Protein AF-A0A2D7SEV2-F1 (afdb_monomer_lite)

pLDDT: mean 90.35, std 8.27, range [58.94, 98.0]

Sequence (148 aa):
MIDELIDETIRRIEATEGRSRSRAEKPKVSFDNAVRHILLELWKASKCIPAGEVSINKRSGYYSEHNERYRDALLTYKQTMAAFDGLVKLGFIEITQKGYFDRESLEGGLTRIIATDELKERLNELSGHPALALEPDLSRETILLRDR

Radius of gyration: 16.58 Å; chains: 1; bounding box: 38×38×52 Å

Structure (mmCIF, N/CA/C/O backbone):
data_AF-A0A2D7SEV2-F1
#
_entry.id   AF-A0A2D7SEV2-F1
#
loop_
_atom_site.group_PDB
_atom_site.id
_atom_site.type_symbol
_atom_site.label_atom_id
_atom_site.label_alt_id
_atom_site.label_comp_id
_at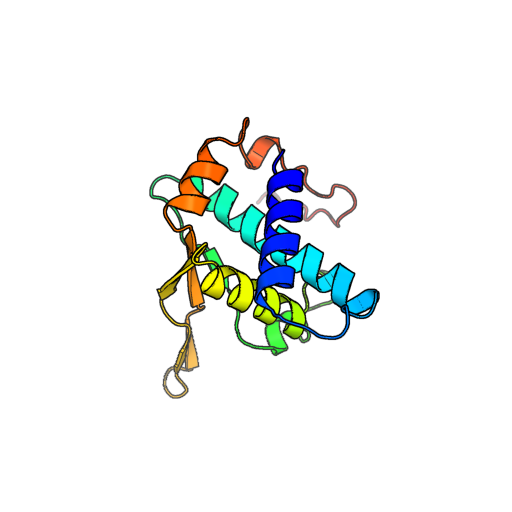om_site.label_asym_id
_atom_site.label_entity_id
_atom_site.label_seq_id
_atom_site.pdbx_PDB_ins_code
_atom_site.Cartn_x
_atom_site.Cartn_y
_atom_site.Cartn_z
_atom_site.occupancy
_atom_site.B_iso_or_equiv
_atom_site.auth_seq_id
_atom_site.auth_comp_id
_atom_site.auth_asym_id
_atom_site.auth_atom_id
_atom_site.pdbx_PDB_model_num
ATOM 1 N N . MET A 1 1 ? -10.929 10.851 -7.336 1.00 81.62 1 MET A N 1
ATOM 2 C CA . MET A 1 1 ? -11.351 9.439 -7.487 1.00 81.62 1 MET A CA 1
ATOM 3 C C . MET A 1 1 ? -10.423 8.469 -6.769 1.00 81.62 1 MET A C 1
ATOM 5 O O . MET A 1 1 ? -10.753 8.103 -5.653 1.00 81.62 1 MET A O 1
ATOM 9 N N . ILE A 1 2 ? -9.261 8.079 -7.316 1.00 90.62 2 ILE A N 1
ATOM 10 C CA . ILE A 1 2 ? -8.317 7.237 -6.546 1.00 90.62 2 ILE A CA 1
ATOM 11 C C . ILE A 1 2 ? -7.793 7.977 -5.306 1.00 90.62 2 ILE A C 1
ATOM 13 O O . ILE A 1 2 ? -7.672 7.377 -4.244 1.00 90.62 2 ILE A O 1
ATOM 17 N N . ASP A 1 3 ? -7.581 9.292 -5.412 1.00 92.31 3 ASP A N 1
ATOM 18 C CA . ASP A 1 3 ? -7.147 10.122 -4.282 1.00 92.31 3 ASP A CA 1
ATOM 19 C C . ASP A 1 3 ? -8.175 10.147 -3.139 1.00 92.31 3 ASP A C 1
ATOM 21 O O . ASP A 1 3 ? -7.796 10.121 -1.977 1.00 92.31 3 ASP A O 1
ATOM 25 N N . GLU A 1 4 ? -9.477 10.073 -3.442 1.00 94.06 4 GLU A N 1
ATOM 26 C CA . GLU A 1 4 ? -10.525 9.993 -2.413 1.00 94.06 4 GLU A CA 1
ATOM 27 C C . GLU A 1 4 ? -10.455 8.668 -1.648 1.00 94.06 4 GLU A C 1
ATOM 29 O O . GLU A 1 4 ? -10.564 8.660 -0.421 1.00 94.06 4 GLU A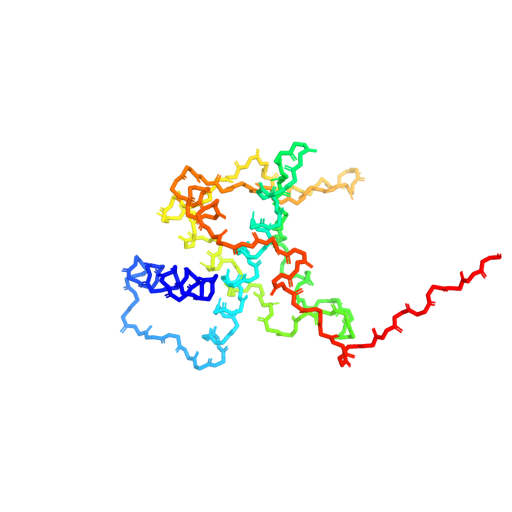 O 1
ATOM 34 N N . LEU A 1 5 ? -10.217 7.557 -2.360 1.00 95.44 5 LEU A N 1
ATOM 35 C CA . LEU A 1 5 ? -9.999 6.248 -1.742 1.00 95.44 5 LEU A CA 1
ATOM 36 C C . LEU A 1 5 ? -8.730 6.253 -0.881 1.00 95.44 5 LEU A C 1
ATOM 38 O O . LEU A 1 5 ? -8.725 5.673 0.207 1.00 95.44 5 LEU A O 1
ATOM 42 N N . ILE A 1 6 ? -7.665 6.918 -1.335 1.00 96.81 6 ILE A N 1
ATOM 43 C CA . ILE A 1 6 ? -6.424 7.082 -0.567 1.00 96.81 6 ILE A CA 1
ATOM 44 C C . ILE A 1 6 ? -6.701 7.870 0.721 1.00 96.81 6 ILE A C 1
ATOM 46 O O . ILE A 1 6 ? -6.387 7.379 1.807 1.00 96.81 6 ILE A O 1
ATOM 50 N N . ASP A 1 7 ? -7.346 9.032 0.627 1.00 96.44 7 ASP A N 1
ATOM 51 C CA . ASP A 1 7 ? -7.657 9.896 1.771 1.00 96.44 7 ASP A CA 1
ATOM 52 C C . ASP A 1 7 ? -8.611 9.224 2.768 1.00 96.44 7 ASP A C 1
ATOM 54 O O . ASP A 1 7 ? -8.488 9.374 3.989 1.00 96.44 7 ASP A O 1
ATOM 58 N N . GLU A 1 8 ? -9.599 8.477 2.276 1.00 96.56 8 GLU A N 1
ATOM 59 C CA . GLU A 1 8 ? -10.470 7.648 3.110 1.00 96.56 8 GLU A CA 1
ATOM 60 C C . GLU A 1 8 ? -9.674 6.553 3.828 1.00 96.56 8 GLU A C 1
ATOM 62 O O . GLU A 1 8 ? -9.821 6.376 5.038 1.00 96.56 8 GLU A O 1
ATOM 67 N N . THR A 1 9 ? -8.802 5.846 3.109 1.00 96.75 9 THR A N 1
ATOM 68 C CA . THR A 1 9 ? -7.995 4.760 3.675 1.00 96.75 9 THR A CA 1
ATOM 69 C C . THR A 1 9 ? -7.043 5.280 4.748 1.00 96.75 9 THR A C 1
ATOM 71 O O . THR A 1 9 ? -6.961 4.685 5.821 1.00 96.75 9 THR A O 1
ATOM 74 N N . ILE A 1 10 ? -6.385 6.421 4.519 1.00 95.94 10 ILE A N 1
ATOM 75 C CA . ILE A 1 10 ? -5.536 7.086 5.520 1.00 95.94 10 ILE A CA 1
ATOM 76 C C . ILE A 1 10 ? -6.346 7.365 6.790 1.00 95.94 10 ILE A C 1
ATOM 78 O O . ILE A 1 10 ? -5.938 6.953 7.878 1.00 95.94 10 ILE A O 1
ATOM 82 N N . ARG A 1 11 ? -7.531 7.979 6.658 1.00 94.81 11 ARG A N 1
ATOM 83 C CA . ARG A 1 11 ? -8.415 8.276 7.798 1.00 94.81 11 ARG A CA 1
ATOM 84 C C . ARG A 1 11 ? -8.846 7.017 8.550 1.00 94.81 11 ARG A C 1
ATOM 86 O O . ARG A 1 11 ? -8.849 7.020 9.780 1.00 94.81 11 ARG A O 1
ATOM 93 N N . ARG A 1 12 ? -9.182 5.937 7.837 1.00 95.19 12 ARG A N 1
ATOM 94 C CA . ARG A 1 12 ? -9.541 4.645 8.445 1.00 95.19 12 ARG A CA 1
ATOM 95 C C . ARG A 1 12 ? -8.374 4.049 9.226 1.00 95.19 12 ARG A C 1
ATOM 97 O O . ARG A 1 12 ? -8.565 3.660 10.374 1.00 95.19 12 ARG A O 1
ATOM 104 N N . ILE A 1 13 ? -7.168 4.035 8.649 1.00 94.44 13 ILE A N 1
ATOM 105 C CA . ILE A 1 13 ? -5.975 3.531 9.344 1.00 94.44 13 ILE A CA 1
ATOM 106 C C . ILE A 1 13 ? -5.725 4.354 10.611 1.00 94.44 13 ILE A C 1
ATOM 108 O O . ILE A 1 13 ? -5.526 3.782 11.680 1.00 94.44 13 ILE A O 1
ATOM 112 N N . GLU A 1 14 ? -5.773 5.684 10.523 1.00 91.56 14 GLU A N 1
ATOM 113 C CA . GLU A 1 14 ? -5.549 6.561 11.677 1.00 91.56 14 GLU A CA 1
ATOM 114 C C . GLU A 1 14 ? -6.589 6.357 12.788 1.00 91.56 14 GLU A C 1
ATOM 116 O O . GLU A 1 14 ? -6.221 6.326 13.965 1.00 91.56 14 GLU A O 1
ATOM 121 N N . ALA A 1 15 ? -7.859 6.141 12.430 1.00 89.44 15 ALA A N 1
ATOM 122 C CA . ALA A 1 15 ? -8.919 5.822 13.385 1.00 89.44 15 ALA A CA 1
ATOM 123 C C . ALA A 1 15 ? -8.684 4.474 14.093 1.00 89.44 15 ALA A C 1
ATOM 125 O O . ALA A 1 15 ? -8.933 4.354 15.293 1.00 89.44 15 ALA A O 1
ATOM 126 N N . THR A 1 16 ? -8.165 3.467 13.383 1.00 86.62 16 THR A N 1
ATOM 127 C CA . THR A 1 16 ? -7.847 2.145 13.952 1.00 86.62 16 THR A CA 1
ATOM 128 C C . THR A 1 16 ? -6.550 2.137 14.768 1.00 86.62 16 THR A C 1
ATOM 130 O O . THR A 1 16 ? -6.410 1.347 15.701 1.00 86.62 16 THR A O 1
ATOM 133 N N . GLU A 1 17 ? -5.582 3.005 14.459 1.00 78.44 17 GLU A N 1
ATOM 134 C CA . GLU A 1 17 ? -4.288 3.055 15.154 1.00 78.44 17 GLU A CA 1
ATOM 135 C C . GLU A 1 17 ? -4.379 3.568 16.604 1.00 78.44 17 GLU A C 1
ATOM 137 O O . GLU A 1 17 ? -3.414 3.403 17.355 1.00 78.44 17 GLU A O 1
ATOM 142 N N . GLY A 1 18 ? -5.502 4.177 17.013 1.00 66.44 18 GLY A N 1
ATOM 143 C CA . GLY A 1 18 ? -5.761 4.582 18.404 1.00 66.44 18 GLY A CA 1
ATOM 144 C C . GLY A 1 18 ? -4.720 5.546 18.992 1.00 66.44 18 GLY A C 1
ATOM 145 O O . GLY A 1 18 ? -4.540 5.607 20.210 1.00 66.44 18 GLY A O 1
ATOM 146 N N . ARG A 1 19 ? -3.974 6.272 18.147 1.00 66.56 19 ARG A N 1
ATOM 147 C CA . ARG A 1 19 ? -2.860 7.118 18.592 1.00 66.56 19 ARG A CA 1
ATOM 148 C C . ARG A 1 19 ? -3.367 8.340 19.349 1.00 66.56 19 ARG A C 1
ATOM 150 O O . ARG A 1 19 ? -4.155 9.121 18.835 1.00 66.56 19 ARG A O 1
ATOM 157 N N . SER A 1 20 ? -2.806 8.570 20.535 1.00 59.72 20 SER A N 1
ATOM 158 C CA . SER A 1 20 ? -3.109 9.750 21.359 1.00 59.72 20 SER A CA 1
ATOM 159 C C . SER A 1 20 ? -2.529 11.055 20.798 1.00 59.72 20 SER A C 1
ATOM 161 O O . SER A 1 20 ? -2.916 12.135 21.231 1.00 59.72 20 SER A O 1
ATOM 163 N N . ARG A 1 21 ? -1.560 10.973 19.874 1.00 62.50 21 ARG A N 1
ATOM 164 C CA . ARG A 1 21 ? -0.948 12.125 19.197 1.00 62.50 21 ARG A CA 1
ATOM 165 C C . ARG A 1 21 ? -0.813 11.853 17.706 1.00 62.50 21 ARG A C 1
ATOM 167 O O . ARG A 1 21 ? -0.359 10.778 17.309 1.00 62.50 21 ARG A O 1
ATOM 174 N N . SER A 1 22 ? -1.143 12.859 16.905 1.00 72.12 22 SER A N 1
ATOM 175 C CA . SER A 1 22 ? -0.934 12.841 15.459 1.00 72.12 22 SER A CA 1
ATOM 176 C C . SER A 1 22 ? 0.547 12.682 15.110 1.00 72.12 22 SER A C 1
ATOM 178 O O . SER A 1 22 ? 1.435 13.072 15.876 1.00 72.12 22 SER A O 1
ATOM 180 N N . ARG A 1 23 ? 0.824 12.115 13.929 1.00 80.56 23 ARG A N 1
ATOM 181 C CA . ARG A 1 23 ? 2.182 12.080 13.366 1.00 80.56 23 ARG A CA 1
ATOM 182 C C . ARG A 1 23 ? 2.730 13.507 13.262 1.00 80.56 23 ARG A C 1
ATOM 184 O O . ARG A 1 23 ? 1.999 14.433 12.921 1.00 80.56 23 ARG A O 1
ATOM 191 N N . ALA A 1 24 ? 4.031 13.666 13.502 1.00 85.19 24 ALA A N 1
ATOM 192 C CA . ALA A 1 24 ? 4.723 14.891 13.117 1.00 85.19 24 ALA A CA 1
ATOM 193 C C . ALA A 1 24 ? 4.647 15.083 11.590 1.00 85.19 24 ALA A C 1
ATOM 195 O O . ALA A 1 24 ? 4.509 14.108 10.849 1.00 85.19 24 ALA A O 1
ATOM 196 N N . GLU A 1 25 ? 4.780 16.325 11.129 1.00 87.38 25 GLU A N 1
ATOM 197 C CA . GLU A 1 25 ? 4.529 16.719 9.736 1.00 87.38 25 GLU A CA 1
ATOM 198 C C . GLU A 1 25 ? 5.319 15.887 8.712 1.00 87.38 25 GLU A C 1
ATOM 200 O O . GLU A 1 25 ? 4.728 15.254 7.842 1.00 87.38 25 GLU A O 1
ATOM 205 N N . LYS A 1 26 ? 6.646 15.777 8.865 1.00 89.00 26 LYS A N 1
ATOM 206 C CA . LYS A 1 26 ? 7.491 14.984 7.950 1.00 89.00 26 LYS A CA 1
ATOM 207 C C . LYS A 1 26 ? 7.097 13.492 7.906 1.00 89.00 26 LYS A C 1
ATOM 209 O O . LYS A 1 26 ? 6.844 12.983 6.817 1.00 89.00 26 LYS A O 1
ATOM 214 N N . PRO A 1 27 ? 6.999 12.770 9.046 1.00 91.06 27 PRO A N 1
ATOM 215 C CA . PRO A 1 27 ? 6.480 11.402 9.068 1.00 91.06 27 PRO A CA 1
ATOM 216 C C . PRO A 1 27 ? 5.082 11.235 8.479 1.00 91.06 27 PRO A C 1
ATOM 218 O O . PRO A 1 27 ? 4.795 10.169 7.944 1.00 91.06 27 PRO A O 1
ATOM 221 N N . LYS A 1 28 ? 4.218 12.249 8.601 1.00 92.94 28 LYS A N 1
ATOM 222 C CA . LYS A 1 28 ? 2.871 12.214 8.034 1.00 92.94 28 LYS A CA 1
ATOM 223 C C . LYS A 1 28 ? 2.926 12.186 6.510 1.00 92.94 28 LYS A C 1
ATOM 225 O O . LYS A 1 28 ? 2.412 11.248 5.922 1.00 92.94 28 LYS A O 1
ATOM 230 N N . VAL A 1 29 ? 3.665 13.107 5.890 1.00 95.50 29 VAL A N 1
ATOM 231 C CA . VAL A 1 29 ? 3.824 13.144 4.424 1.00 95.50 29 VAL A CA 1
ATOM 232 C C . VAL A 1 29 ? 4.379 11.821 3.883 1.00 95.50 29 VAL A C 1
ATOM 234 O O . VAL A 1 29 ? 3.875 11.284 2.900 1.00 95.50 29 VAL A O 1
ATOM 237 N N . SER A 1 30 ? 5.387 11.244 4.546 1.00 95.44 30 SER A N 1
ATOM 238 C CA . SER A 1 30 ? 5.930 9.937 4.150 1.00 95.44 30 SER A CA 1
ATOM 239 C C . SER A 1 30 ? 4.943 8.778 4.343 1.00 95.44 30 SER A C 1
ATOM 241 O O . SER A 1 30 ? 4.997 7.803 3.598 1.00 95.44 30 SER A O 1
ATOM 243 N N . PHE A 1 31 ? 4.064 8.849 5.344 1.00 95.94 31 PHE A N 1
ATOM 244 C CA . PHE A 1 31 ? 3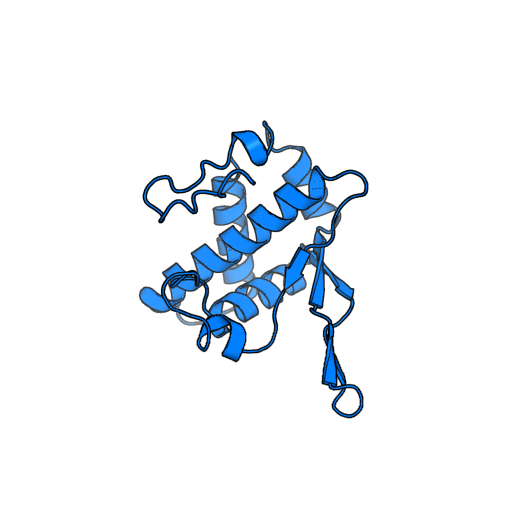.013 7.854 5.568 1.00 95.94 31 PHE A CA 1
ATOM 245 C C . PHE A 1 31 ? 1.919 7.937 4.511 1.00 95.94 31 PHE A C 1
ATOM 247 O O . PHE A 1 31 ? 1.586 6.915 3.916 1.00 95.94 31 PHE A O 1
ATOM 254 N N . ASP A 1 32 ? 1.439 9.142 4.225 1.00 96.38 32 ASP A N 1
ATOM 255 C CA . ASP A 1 32 ? 0.419 9.387 3.209 1.00 96.38 32 ASP A CA 1
ATOM 256 C C . ASP A 1 32 ? 0.931 8.919 1.832 1.00 96.38 32 ASP A C 1
ATOM 258 O O . ASP A 1 32 ? 0.246 8.172 1.129 1.00 96.38 32 ASP A O 1
ATOM 262 N N . ASN A 1 33 ? 2.194 9.232 1.496 1.00 96.44 33 ASN A N 1
ATOM 263 C CA . ASN A 1 33 ? 2.839 8.731 0.278 1.00 96.44 33 ASN A CA 1
ATOM 264 C C . ASN A 1 33 ? 2.960 7.198 0.256 1.00 96.44 33 ASN A C 1
ATOM 266 O O . ASN A 1 33 ? 2.781 6.586 -0.793 1.00 96.44 33 ASN A O 1
ATOM 270 N N . ALA A 1 34 ? 3.240 6.557 1.394 1.00 97.44 34 ALA A N 1
ATOM 271 C CA . ALA A 1 34 ? 3.336 5.102 1.458 1.00 97.44 34 ALA A CA 1
ATOM 272 C C . ALA A 1 34 ? 1.976 4.411 1.265 1.00 97.44 34 ALA A C 1
ATOM 274 O O . ALA A 1 34 ? 1.903 3.425 0.529 1.00 97.44 34 ALA A O 1
ATOM 275 N N . VAL A 1 35 ? 0.898 4.931 1.867 1.00 97.75 35 VAL A N 1
ATOM 276 C CA . VAL A 1 35 ? -0.468 4.425 1.633 1.00 97.75 35 VAL A CA 1
ATOM 277 C C . VAL A 1 35 ? -0.842 4.598 0.163 1.00 97.75 35 VAL A C 1
ATOM 279 O O . VAL A 1 35 ? -1.271 3.635 -0.475 1.00 97.75 35 VAL A O 1
ATOM 282 N N . ARG A 1 36 ? -0.597 5.791 -0.399 1.00 97.12 36 ARG A N 1
ATOM 283 C CA . ARG A 1 36 ? -0.788 6.072 -1.827 1.00 97.12 36 ARG A CA 1
ATOM 284 C C . ARG A 1 36 ? -0.043 5.065 -2.695 1.00 97.12 36 ARG A C 1
ATOM 286 O O . ARG A 1 36 ? -0.645 4.459 -3.572 1.00 97.12 36 ARG A O 1
ATOM 293 N N . HIS A 1 37 ? 1.246 4.859 -2.440 1.00 96.25 37 HIS A N 1
ATOM 294 C CA . HIS A 1 37 ? 2.075 3.946 -3.219 1.00 96.25 37 HIS A CA 1
ATOM 295 C C . HIS A 1 37 ? 1.504 2.520 -3.234 1.00 96.25 37 HIS A C 1
ATOM 297 O O . HIS A 1 37 ? 1.317 1.956 -4.309 1.00 96.25 37 HIS A O 1
ATOM 303 N N . ILE A 1 38 ? 1.154 1.963 -2.068 1.00 97.62 38 ILE A N 1
ATOM 304 C CA . ILE A 1 38 ? 0.618 0.596 -1.975 1.00 97.62 38 ILE A CA 1
ATOM 305 C C . ILE A 1 38 ? -0.721 0.471 -2.717 1.00 97.62 38 ILE A C 1
ATOM 307 O O . ILE A 1 38 ? -0.909 -0.478 -3.479 1.00 97.62 38 ILE A O 1
ATOM 311 N N . LEU A 1 39 ? -1.641 1.427 -2.541 1.00 97.31 39 LEU A N 1
ATOM 312 C CA . LEU A 1 39 ? -2.946 1.399 -3.212 1.00 97.31 39 LEU A CA 1
ATOM 313 C C . LEU A 1 39 ? -2.826 1.531 -4.735 1.00 97.31 39 LEU A C 1
ATOM 315 O O . LEU A 1 39 ? -3.548 0.851 -5.462 1.00 97.31 39 LEU A O 1
ATOM 319 N N . LEU A 1 40 ? -1.893 2.350 -5.228 1.00 95.62 40 LEU A N 1
ATOM 320 C CA . LEU A 1 40 ? -1.637 2.474 -6.664 1.00 95.62 40 LEU A CA 1
ATOM 321 C C . LEU A 1 40 ? -1.072 1.187 -7.269 1.00 95.62 40 LEU A C 1
ATOM 323 O O . LEU A 1 40 ? -1.499 0.790 -8.353 1.00 95.62 40 LEU A O 1
ATOM 327 N N . GLU A 1 41 ? -0.145 0.518 -6.583 1.00 95.75 41 GLU A N 1
ATOM 328 C CA . GLU A 1 41 ? 0.381 -0.771 -7.043 1.00 95.75 41 GLU A CA 1
ATOM 329 C C . GLU A 1 41 ? -0.706 -1.855 -7.044 1.00 95.75 41 GLU A C 1
ATOM 331 O O . GLU A 1 41 ? -0.801 -2.631 -7.995 1.00 95.75 41 GLU A O 1
ATOM 336 N N . LEU A 1 42 ? -1.593 -1.865 -6.044 1.00 96.25 42 LEU A N 1
ATOM 337 C CA . LEU A 1 42 ? -2.741 -2.779 -6.009 1.00 96.25 42 LEU A CA 1
ATOM 338 C C . LEU A 1 42 ? -3.752 -2.485 -7.121 1.00 96.25 42 LEU A C 1
ATOM 340 O O . LEU A 1 42 ? -4.299 -3.419 -7.705 1.00 96.25 42 LEU A O 1
ATOM 344 N N . TRP A 1 43 ? -3.972 -1.213 -7.460 1.00 95.44 43 TRP A N 1
ATOM 345 C CA . TRP A 1 43 ? -4.841 -0.843 -8.577 1.00 95.44 43 TRP A CA 1
ATOM 346 C C . TRP A 1 43 ? -4.272 -1.292 -9.925 1.00 95.44 43 TRP A C 1
ATOM 348 O O . TRP A 1 43 ? -5.004 -1.801 -10.772 1.00 95.44 43 TRP A O 1
ATOM 358 N N . LYS A 1 44 ? -2.956 -1.162 -10.125 1.00 93.69 44 LYS A N 1
ATOM 359 C CA . LYS A 1 44 ? -2.279 -1.725 -11.304 1.00 93.69 44 LYS A CA 1
ATOM 360 C C . LYS A 1 44 ? -2.451 -3.240 -11.351 1.00 93.69 44 LYS A C 1
ATOM 362 O O . LYS A 1 44 ? -2.868 -3.772 -12.377 1.00 93.69 44 LYS A O 1
ATOM 367 N N . ALA A 1 45 ? -2.184 -3.914 -10.234 1.00 93.75 45 ALA A N 1
ATOM 368 C CA . ALA A 1 45 ? -2.275 -5.364 -10.130 1.00 93.75 45 ALA A CA 1
ATOM 369 C C . ALA A 1 45 ? -3.697 -5.899 -10.371 1.00 93.75 45 ALA A C 1
ATOM 371 O O . ALA A 1 45 ? -3.845 -6.976 -10.951 1.00 93.75 45 ALA A O 1
ATOM 372 N N . SER A 1 46 ? -4.740 -5.148 -9.991 1.00 91.94 46 SER A N 1
ATOM 373 C CA . SER A 1 46 ? -6.138 -5.549 -10.205 1.00 91.94 46 SER A CA 1
ATOM 374 C C . SER A 1 46 ? -6.568 -5.528 -11.673 1.00 91.94 46 SER A C 1
ATOM 376 O O . SER A 1 46 ? -7.533 -6.202 -12.031 1.00 91.94 46 SER A O 1
ATOM 378 N N . LYS A 1 47 ? -5.855 -4.790 -12.533 1.00 90.38 47 LYS A N 1
ATOM 379 C CA . LYS A 1 47 ? -6.101 -4.755 -13.984 1.00 90.38 47 LYS A CA 1
ATOM 380 C C . LYS A 1 47 ? -5.194 -5.701 -14.782 1.00 90.38 47 LYS A C 1
ATOM 382 O O . LYS A 1 47 ? -5.325 -5.777 -16.001 1.00 90.38 47 LYS A O 1
ATOM 387 N N . CYS A 1 48 ? -4.300 -6.445 -14.125 1.00 87.25 48 CYS A N 1
ATOM 388 C CA . CYS A 1 48 ? -3.519 -7.506 -14.764 1.00 87.25 48 CYS A CA 1
ATOM 389 C C . CYS A 1 48 ? -4.354 -8.784 -14.957 1.00 87.25 48 CYS A C 1
ATOM 391 O O . CYS A 1 48 ? -5.249 -9.081 -14.166 1.00 87.25 48 CYS A O 1
ATOM 393 N N . ILE A 1 49 ? -4.036 -9.564 -15.997 1.00 85.88 49 ILE A N 1
ATOM 394 C CA . ILE A 1 49 ? -4.637 -10.881 -16.253 1.00 85.88 49 ILE A CA 1
ATOM 395 C C . ILE A 1 49 ? -3.499 -11.909 -16.395 1.00 85.88 49 ILE A C 1
ATOM 397 O O . ILE A 1 49 ? -2.761 -11.836 -17.380 1.00 85.88 49 ILE A O 1
ATOM 401 N N . PRO A 1 50 ? -3.337 -12.859 -15.448 1.00 84.69 50 PRO A N 1
ATOM 402 C CA . PRO A 1 50 ? -4.095 -13.002 -14.196 1.00 84.69 50 PRO A CA 1
ATOM 403 C C . PRO A 1 50 ? -3.830 -11.847 -13.213 1.00 84.69 50 PRO A C 1
ATOM 405 O O . PRO A 1 50 ? -2.852 -11.113 -13.364 1.00 84.69 50 PRO A O 1
ATOM 408 N N . ALA A 1 51 ? -4.705 -11.693 -12.211 1.00 80.69 51 ALA A N 1
ATOM 409 C CA . ALA A 1 51 ? -4.551 -10.668 -11.179 1.00 80.69 51 ALA A CA 1
ATOM 410 C C . ALA A 1 51 ? -3.174 -10.790 -10.508 1.00 80.69 51 ALA A C 1
ATOM 412 O O . ALA A 1 51 ? -2.768 -11.879 -10.095 1.00 80.69 51 ALA A O 1
ATOM 413 N N . GLY A 1 52 ? -2.449 -9.675 -10.449 1.00 87.81 52 GLY A N 1
ATOM 414 C CA . GLY A 1 52 ? -1.071 -9.654 -9.970 1.00 87.81 52 GLY A CA 1
ATOM 415 C C . GLY A 1 52 ? -0.964 -9.628 -8.446 1.00 87.81 52 GLY A C 1
ATOM 416 O O . GLY A 1 52 ? -1.880 -9.206 -7.742 1.00 87.81 52 GLY A O 1
ATOM 417 N N . GLU A 1 53 ? 0.209 -10.009 -7.944 1.00 95.06 53 GLU A N 1
ATOM 418 C CA . GLU A 1 53 ? 0.605 -9.772 -6.557 1.00 95.06 53 GLU A CA 1
ATOM 419 C C . GLU A 1 53 ? 1.520 -8.553 -6.462 1.00 95.06 53 GLU A C 1
ATOM 421 O O . GLU A 1 53 ? 2.449 -8.384 -7.261 1.00 95.06 53 GLU A O 1
ATOM 426 N N . VAL A 1 54 ? 1.325 -7.742 -5.428 1.00 97.00 54 VAL A N 1
ATOM 427 C CA . VAL A 1 54 ? 2.196 -6.602 -5.136 1.00 97.00 54 VAL A CA 1
ATOM 428 C C . VAL A 1 54 ? 3.296 -7.030 -4.173 1.00 97.00 54 VAL A C 1
ATOM 430 O O . VAL A 1 54 ? 3.060 -7.754 -3.208 1.00 97.00 54 VAL A O 1
ATOM 433 N N . SER A 1 55 ? 4.522 -6.576 -4.433 1.00 96.81 55 SER A N 1
ATOM 434 C CA . SER A 1 55 ? 5.665 -6.820 -3.550 1.00 96.81 55 SER A CA 1
ATOM 435 C C . SER A 1 55 ? 5.825 -5.726 -2.509 1.00 96.81 55 SER A C 1
ATOM 437 O O . SER A 1 55 ? 5.826 -4.545 -2.840 1.00 96.81 55 SER A O 1
ATOM 439 N N . ILE A 1 56 ? 6.093 -6.126 -1.271 1.00 96.94 56 ILE A N 1
ATOM 440 C CA . ILE A 1 56 ? 6.494 -5.241 -0.180 1.00 96.94 56 ILE A CA 1
ATOM 441 C C . ILE A 1 56 ? 7.857 -5.686 0.346 1.00 96.94 56 ILE A C 1
ATOM 443 O O . ILE A 1 56 ? 8.055 -6.840 0.750 1.00 96.94 56 ILE A O 1
ATOM 447 N N . ASN A 1 57 ? 8.805 -4.751 0.371 1.00 94.69 57 ASN A N 1
ATOM 448 C CA . ASN A 1 57 ? 10.115 -4.983 0.958 1.00 94.69 57 ASN A CA 1
ATOM 449 C C . ASN A 1 57 ? 10.078 -4.715 2.469 1.00 94.69 57 ASN A C 1
ATOM 451 O O . ASN A 1 57 ? 9.755 -3.620 2.908 1.00 94.69 57 ASN A O 1
ATOM 455 N N . LYS A 1 58 ? 10.423 -5.713 3.286 1.00 94.12 58 LYS A N 1
ATOM 456 C CA . LYS A 1 58 ? 10.457 -5.575 4.754 1.00 94.12 58 LYS A CA 1
ATOM 457 C C . LYS A 1 58 ? 11.858 -5.317 5.315 1.00 94.12 58 LYS A C 1
ATOM 459 O O . LYS A 1 58 ? 12.030 -5.267 6.529 1.00 94.12 58 LYS A O 1
ATOM 464 N N . ARG A 1 59 ? 12.871 -5.136 4.463 1.00 92.75 59 ARG A N 1
ATOM 465 C CA . ARG A 1 59 ? 14.228 -4.765 4.879 1.00 92.75 59 ARG A CA 1
ATOM 466 C C . ARG A 1 59 ? 14.359 -3.244 4.890 1.00 92.75 59 ARG A C 1
ATOM 468 O O . ARG A 1 59 ? 14.196 -2.599 3.861 1.00 92.75 59 ARG A O 1
ATOM 475 N N . SER A 1 60 ? 14.749 -2.675 6.029 1.00 92.75 60 SER A N 1
ATOM 476 C CA . SER A 1 60 ? 14.970 -1.227 6.172 1.00 92.75 60 SER A CA 1
ATOM 477 C C . SER A 1 60 ? 15.972 -0.663 5.162 1.00 92.75 60 SER A C 1
ATOM 479 O O . SER A 1 60 ? 15.720 0.395 4.593 1.00 92.75 60 SER A O 1
ATOM 481 N N . GLY A 1 61 ? 17.046 -1.410 4.887 1.00 91.38 61 GLY A N 1
ATOM 482 C CA . GLY A 1 61 ? 18.085 -1.048 3.924 1.00 91.38 61 GLY A CA 1
ATOM 483 C C . GLY A 1 61 ? 17.572 -0.754 2.514 1.00 91.38 61 GLY A C 1
ATOM 484 O O . GLY A 1 61 ? 18.095 0.141 1.865 1.00 91.38 61 GLY A O 1
ATOM 485 N N . TYR A 1 62 ? 16.488 -1.395 2.062 1.00 91.38 62 TYR A N 1
ATOM 486 C CA . TYR A 1 62 ? 15.882 -1.094 0.757 1.00 91.38 62 TYR A CA 1
ATOM 487 C C . TYR A 1 62 ? 15.467 0.380 0.626 1.00 91.38 62 TYR A C 1
ATOM 489 O O . TYR A 1 62 ? 15.581 0.983 -0.433 1.00 91.38 62 TYR A O 1
ATOM 497 N N . TYR A 1 63 ? 15.037 0.994 1.725 1.00 91.81 63 TYR A N 1
ATOM 498 C CA . TYR A 1 63 ? 14.540 2.367 1.727 1.00 91.81 63 TYR A CA 1
ATOM 499 C C . TYR A 1 63 ? 15.647 3.413 1.942 1.00 91.81 63 TYR A C 1
ATOM 501 O O . TYR A 1 63 ? 15.388 4.609 1.809 1.00 91.81 63 TYR A O 1
ATOM 509 N N . SER A 1 64 ? 16.866 2.992 2.304 1.00 88.81 64 SER A N 1
ATOM 510 C CA . SER A 1 64 ? 17.946 3.903 2.718 1.00 88.81 64 SER A CA 1
ATOM 511 C C . SER A 1 64 ? 19.297 3.673 2.043 1.00 88.81 64 SER A C 1
ATOM 513 O O . SE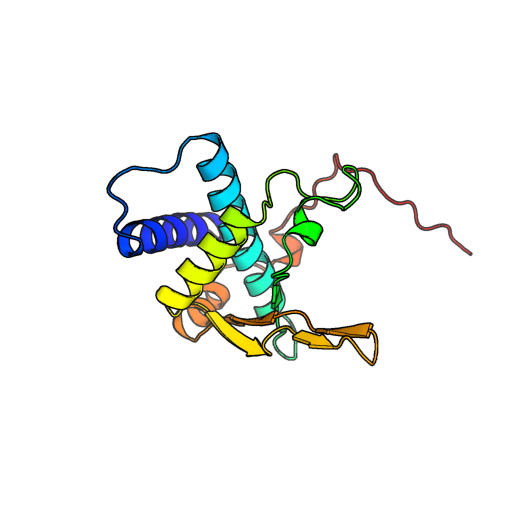R A 1 64 ? 20.052 4.625 1.903 1.00 88.81 64 SER A O 1
ATOM 515 N N . GLU A 1 65 ? 19.633 2.442 1.658 1.00 87.25 65 GLU A N 1
ATOM 516 C CA . GLU A 1 65 ? 20.942 2.078 1.087 1.00 87.25 65 GLU A CA 1
ATOM 517 C C . GLU A 1 65 ? 21.006 2.304 -0.432 1.00 87.25 65 GLU A C 1
ATOM 519 O O . GLU A 1 65 ? 22.093 2.378 -1.002 1.00 87.25 65 GLU A O 1
ATOM 524 N N . HIS A 1 66 ? 19.857 2.398 -1.111 1.00 76.88 66 HIS A N 1
ATOM 525 C CA . HIS A 1 66 ? 19.813 2.600 -2.559 1.00 76.88 66 HIS A CA 1
ATOM 526 C C . HIS A 1 66 ? 20.189 4.028 -2.970 1.00 76.88 66 HIS A C 1
ATOM 528 O O . HIS A 1 66 ? 19.992 4.989 -2.229 1.00 76.88 66 HIS A O 1
ATOM 534 N N . ASN A 1 67 ? 20.710 4.152 -4.195 1.00 77.06 67 ASN A N 1
ATOM 535 C CA . ASN A 1 67 ? 21.127 5.422 -4.782 1.00 77.06 67 ASN A CA 1
ATOM 536 C C . ASN A 1 67 ? 19.979 6.448 -4.741 1.00 77.06 67 ASN A C 1
ATOM 538 O O . ASN A 1 67 ? 18.863 6.161 -5.185 1.00 77.06 67 ASN A O 1
ATOM 542 N N . GLU A 1 68 ? 20.274 7.652 -4.245 1.00 80.06 68 GLU A N 1
ATOM 543 C CA . GLU A 1 68 ? 19.315 8.756 -4.121 1.00 80.06 68 GLU A CA 1
ATOM 544 C C . GLU A 1 68 ? 18.638 9.116 -5.443 1.00 80.06 68 GLU A C 1
ATOM 546 O O . GLU A 1 68 ? 17.494 9.553 -5.448 1.00 80.06 68 GLU A O 1
ATOM 551 N N . ARG A 1 69 ? 19.318 8.850 -6.561 1.00 80.38 69 ARG A N 1
ATOM 552 C CA . ARG A 1 69 ? 18.825 9.069 -7.921 1.00 80.38 69 ARG A CA 1
ATOM 553 C C . ARG A 1 69 ? 17.564 8.271 -8.268 1.00 80.38 69 ARG A C 1
ATOM 555 O O . ARG A 1 69 ? 16.759 8.747 -9.059 1.00 80.38 69 ARG A O 1
ATOM 562 N N . TYR A 1 70 ? 17.401 7.065 -7.717 1.00 77.50 70 TYR A N 1
ATOM 563 C CA . TYR A 1 70 ? 16.317 6.146 -8.102 1.00 77.50 70 TYR A CA 1
ATOM 564 C C . TYR A 1 70 ? 15.341 5.828 -6.966 1.00 77.50 70 TYR A C 1
ATOM 566 O O . TYR A 1 70 ? 14.284 5.248 -7.218 1.00 77.50 70 TYR A O 1
ATOM 574 N N . ARG A 1 71 ? 15.673 6.183 -5.719 1.00 84.19 71 ARG A N 1
ATOM 575 C CA . ARG A 1 71 ? 14.785 5.949 -4.574 1.00 84.19 71 ARG A CA 1
ATOM 576 C C . ARG A 1 71 ? 13.721 7.038 -4.477 1.00 84.19 71 ARG A C 1
ATOM 578 O O . ARG A 1 71 ? 13.999 8.214 -4.689 1.00 84.19 71 ARG A O 1
ATOM 585 N N . ASP A 1 72 ? 12.514 6.660 -4.072 1.00 87.50 72 ASP A N 1
ATOM 586 C CA . ASP A 1 72 ? 11.529 7.637 -3.614 1.00 87.50 72 ASP A CA 1
ATOM 587 C C . ASP A 1 72 ? 11.926 8.125 -2.210 1.00 87.50 72 ASP A C 1
ATOM 589 O O . ASP A 1 72 ? 11.955 7.351 -1.252 1.00 87.50 72 ASP A O 1
ATOM 593 N N . ALA A 1 73 ? 12.252 9.414 -2.086 1.00 89.50 73 ALA A N 1
ATOM 594 C CA . ALA A 1 73 ? 12.675 10.021 -0.827 1.00 89.50 73 ALA A CA 1
ATOM 595 C C . ALA A 1 73 ? 11.575 10.020 0.251 1.00 89.50 73 ALA A C 1
ATOM 597 O O . ALA A 1 73 ? 11.893 10.040 1.444 1.00 89.50 73 ALA A O 1
ATOM 598 N N . LEU A 1 74 ? 10.298 9.991 -0.146 1.00 93.31 74 LEU A N 1
ATOM 599 C CA . LEU A 1 74 ? 9.159 9.958 0.771 1.00 93.31 74 LEU A CA 1
ATOM 600 C C . LEU A 1 74 ? 8.791 8.533 1.190 1.00 93.31 74 LEU A C 1
ATOM 602 O O . LEU A 1 74 ? 8.174 8.351 2.243 1.00 93.31 74 LEU A O 1
ATOM 606 N N . LEU A 1 75 ? 9.188 7.520 0.418 1.00 93.56 75 LEU A N 1
ATOM 607 C CA . LEU A 1 75 ? 8.945 6.120 0.743 1.00 93.56 75 LEU A CA 1
ATOM 608 C C . LEU A 1 75 ? 9.970 5.642 1.781 1.00 93.56 75 LEU A C 1
ATOM 610 O O . LEU A 1 75 ? 11.054 5.162 1.464 1.00 93.56 75 LEU A O 1
ATOM 614 N N . THR A 1 76 ? 9.633 5.802 3.060 1.00 94.88 76 THR A N 1
ATOM 615 C CA . THR A 1 76 ? 10.522 5.450 4.179 1.00 94.88 76 THR A CA 1
ATOM 616 C C . THR A 1 76 ? 10.097 4.143 4.837 1.00 94.88 76 THR A C 1
ATOM 618 O O . THR A 1 76 ? 8.904 3.857 4.949 1.00 94.88 76 THR A O 1
ATOM 621 N N . TYR A 1 77 ? 11.059 3.366 5.347 1.00 95.44 77 TYR A N 1
ATOM 622 C CA . TYR A 1 77 ? 10.789 2.053 5.950 1.00 95.44 77 TYR A CA 1
ATOM 623 C C . TYR A 1 77 ? 9.705 2.103 7.036 1.00 95.44 77 TYR A C 1
ATOM 625 O O . TYR A 1 77 ? 8.702 1.401 6.951 1.00 95.44 77 TYR A O 1
ATOM 633 N N . LYS A 1 78 ? 9.877 2.969 8.045 1.00 95.12 78 LYS A N 1
ATOM 634 C CA . LYS A 1 78 ? 8.962 3.036 9.197 1.00 95.12 78 LYS A CA 1
ATOM 635 C C . LYS A 1 78 ? 7.529 3.356 8.779 1.00 95.12 78 LYS A C 1
ATOM 637 O O . LYS A 1 78 ? 6.601 2.744 9.297 1.00 95.12 78 LYS A O 1
ATOM 642 N N . GLN A 1 79 ? 7.354 4.308 7.864 1.00 95.75 79 GLN A N 1
ATOM 643 C CA . GLN A 1 79 ? 6.018 4.711 7.437 1.00 95.75 79 GLN A CA 1
ATOM 644 C C . GLN A 1 79 ? 5.401 3.710 6.461 1.00 95.75 79 GLN A C 1
ATOM 646 O O . GLN A 1 79 ? 4.205 3.458 6.546 1.00 95.75 79 GLN A O 1
ATOM 651 N N . THR A 1 80 ? 6.214 3.062 5.623 1.00 96.94 80 THR A N 1
ATOM 652 C CA . THR A 1 80 ? 5.746 1.987 4.737 1.00 96.94 80 THR A CA 1
ATOM 653 C C . THR A 1 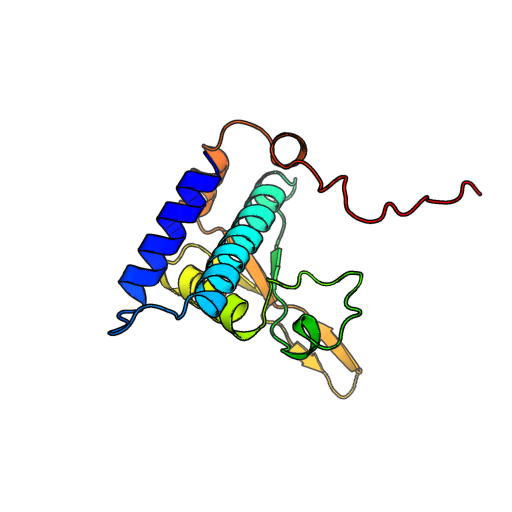80 ? 5.271 0.775 5.528 1.00 96.94 80 THR A C 1
ATOM 655 O O . THR A 1 80 ? 4.209 0.239 5.230 1.00 96.94 80 THR A O 1
ATOM 658 N N . MET A 1 81 ? 5.995 0.374 6.578 1.00 97.38 81 MET A N 1
ATOM 659 C CA . MET A 1 81 ? 5.544 -0.710 7.457 1.00 97.38 81 MET A CA 1
ATOM 660 C C . MET A 1 81 ? 4.287 -0.321 8.239 1.00 97.38 81 MET A C 1
ATOM 662 O O . MET A 1 81 ? 3.372 -1.127 8.329 1.00 97.38 81 MET A O 1
ATOM 666 N N . ALA A 1 82 ? 4.183 0.922 8.723 1.00 95.88 82 ALA A N 1
ATOM 667 C CA . ALA A 1 82 ? 2.962 1.393 9.379 1.00 95.88 82 ALA A CA 1
ATOM 668 C C . ALA A 1 82 ? 1.747 1.388 8.432 1.00 95.88 82 ALA A C 1
ATOM 670 O O . ALA A 1 82 ? 0.659 0.991 8.839 1.00 95.88 82 ALA A O 1
ATOM 671 N N . ALA A 1 83 ? 1.923 1.805 7.173 1.00 97.12 83 ALA A N 1
ATOM 672 C CA . ALA A 1 83 ? 0.873 1.762 6.155 1.00 97.12 83 ALA A CA 1
ATOM 673 C C . ALA A 1 83 ? 0.466 0.316 5.844 1.00 97.12 83 ALA A C 1
ATOM 675 O O . ALA A 1 83 ? -0.718 -0.010 5.864 1.00 97.12 83 ALA A O 1
ATOM 676 N N . PHE A 1 84 ? 1.451 -0.560 5.634 1.00 97.69 84 PHE A N 1
ATOM 677 C CA . PHE A 1 84 ? 1.246 -1.991 5.429 1.00 97.69 84 PHE A CA 1
ATOM 678 C C . PHE A 1 84 ? 0.474 -2.633 6.592 1.00 97.69 84 PHE A C 1
ATOM 680 O O . PHE A 1 84 ? -0.562 -3.254 6.369 1.00 97.69 84 PHE A O 1
ATOM 687 N N . ASP A 1 85 ? 0.925 -2.443 7.834 1.00 96.62 85 ASP A N 1
ATOM 688 C CA . ASP A 1 85 ? 0.273 -3.007 9.020 1.00 96.62 85 ASP A CA 1
ATOM 689 C C . ASP A 1 85 ? -1.138 -2.434 9.211 1.00 96.62 85 ASP A C 1
ATOM 691 O O . ASP A 1 85 ? -2.048 -3.151 9.627 1.00 96.62 85 ASP A O 1
ATOM 695 N N . GLY A 1 86 ? -1.338 -1.153 8.889 1.00 96.38 86 GLY A N 1
ATOM 696 C CA . GLY A 1 86 ? -2.649 -0.508 8.887 1.00 96.38 86 GLY A CA 1
ATOM 697 C C . GLY A 1 86 ? -3.613 -1.150 7.891 1.00 96.38 86 GLY A C 1
ATOM 698 O O . GLY A 1 86 ? -4.727 -1.507 8.265 1.00 96.38 86 GLY A O 1
ATOM 699 N N . LEU A 1 87 ? -3.173 -1.366 6.651 1.00 97.56 87 LEU A N 1
ATOM 700 C CA . LEU A 1 87 ? -3.970 -2.023 5.611 1.00 97.56 87 LEU A CA 1
ATOM 701 C C . LEU A 1 87 ? -4.303 -3.479 5.966 1.00 97.56 87 LEU A C 1
ATOM 703 O O . LEU A 1 87 ? -5.428 -3.918 5.732 1.00 97.56 87 LEU A O 1
ATOM 707 N N . VAL A 1 88 ? -3.361 -4.213 6.572 1.00 96.94 88 VAL A N 1
ATOM 708 C CA . VAL A 1 88 ? -3.616 -5.570 7.087 1.00 96.94 88 VAL A CA 1
ATOM 709 C C . VAL A 1 88 ? -4.672 -5.533 8.195 1.00 96.94 88 VAL A C 1
ATOM 711 O O . VAL A 1 88 ? -5.605 -6.330 8.175 1.00 96.94 88 VAL A O 1
ATOM 714 N N . LYS A 1 89 ? -4.571 -4.599 9.150 1.00 95.94 89 LYS A N 1
ATOM 715 C CA . LYS A 1 89 ? -5.540 -4.462 10.255 1.00 95.94 89 LYS A CA 1
ATOM 716 C C . LYS A 1 89 ? -6.937 -4.072 9.788 1.00 95.94 89 LYS A C 1
ATOM 718 O O . LYS A 1 89 ? -7.908 -4.526 10.382 1.00 95.94 89 LYS A O 1
ATOM 723 N N . LEU A 1 90 ? -7.035 -3.248 8.747 1.00 96.00 90 LEU A N 1
ATOM 724 C CA . LEU A 1 90 ? -8.309 -2.928 8.102 1.00 96.00 90 LEU A CA 1
ATOM 725 C C . LEU A 1 90 ? -8.890 -4.111 7.318 1.00 96.00 90 LEU A C 1
ATOM 727 O O . LEU A 1 90 ? -10.033 -4.037 6.885 1.00 96.00 90 LEU A O 1
ATOM 731 N N . GLY A 1 91 ? -8.114 -5.177 7.103 1.00 96.75 91 GLY A N 1
ATOM 732 C CA . GLY A 1 91 ? -8.517 -6.296 6.262 1.00 96.75 91 GLY A CA 1
A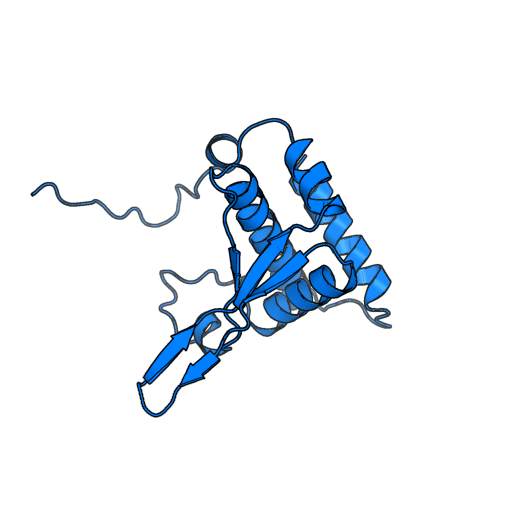TOM 733 C C . GLY A 1 91 ? -8.588 -5.928 4.784 1.00 96.75 91 GLY A C 1
ATOM 734 O O . GLY A 1 91 ? -9.282 -6.611 4.050 1.00 96.75 91 GLY A O 1
ATOM 735 N N . PHE A 1 92 ? -7.903 -4.865 4.345 1.00 97.62 92 PHE A N 1
ATOM 736 C CA . PHE A 1 92 ? -7.873 -4.397 2.949 1.00 97.62 92 PHE A CA 1
ATOM 737 C C . PHE A 1 92 ? -6.883 -5.180 2.082 1.00 97.62 92 PHE A C 1
ATOM 739 O O . PHE A 1 92 ? -7.017 -5.228 0.859 1.00 97.62 92 PHE A O 1
ATOM 746 N N . ILE A 1 93 ? -5.870 -5.773 2.711 1.00 97.94 93 ILE A N 1
ATOM 747 C CA . ILE A 1 93 ? -4.865 -6.596 2.043 1.00 97.94 93 ILE A CA 1
ATOM 748 C C . ILE A 1 93 ? -4.634 -7.883 2.821 1.00 97.94 93 ILE A C 1
ATOM 750 O O . ILE A 1 93 ? -4.717 -7.903 4.051 1.00 97.94 93 ILE A O 1
ATOM 754 N N . GLU A 1 94 ? -4.263 -8.934 2.102 1.00 97.06 94 GLU A N 1
ATOM 755 C CA . GLU A 1 94 ? -3.794 -10.188 2.682 1.00 97.06 94 GLU A CA 1
ATOM 756 C C . GLU A 1 94 ? -2.411 -10.558 2.149 1.00 97.06 94 GLU A C 1
ATOM 758 O O . GLU A 1 94 ? -2.016 -10.160 1.052 1.00 97.06 94 GLU A O 1
ATOM 763 N N . ILE A 1 95 ? -1.652 -11.300 2.956 1.00 97.94 95 ILE A N 1
ATOM 764 C CA . ILE A 1 95 ? -0.306 -11.757 2.608 1.00 97.94 95 ILE A CA 1
ATOM 765 C C . ILE A 1 95 ? -0.424 -13.130 1.953 1.00 97.94 95 ILE A C 1
ATOM 767 O O . ILE A 1 95 ? -0.734 -14.102 2.639 1.00 97.94 95 ILE A O 1
ATOM 771 N N . THR A 1 96 ? -0.111 -13.222 0.663 1.00 96.81 96 THR A N 1
ATOM 772 C CA . THR A 1 96 ? -0.089 -14.497 -0.071 1.00 96.81 96 THR A CA 1
ATOM 773 C C . THR A 1 96 ? 1.237 -15.230 0.112 1.00 96.81 96 THR A C 1
ATOM 775 O O . THR A 1 96 ? 1.268 -16.452 0.247 1.00 96.81 96 THR A O 1
ATOM 778 N N . GLN A 1 97 ? 2.342 -14.485 0.216 1.00 96.44 97 GLN A N 1
ATOM 779 C CA . GLN A 1 97 ? 3.673 -15.031 0.470 1.00 96.44 97 GLN A CA 1
ATOM 780 C C . GLN A 1 97 ? 4.418 -14.183 1.499 1.00 96.44 97 GLN A C 1
ATOM 782 O O . GLN A 1 97 ? 4.565 -12.968 1.353 1.00 96.44 97 GLN A O 1
ATOM 787 N N . LYS A 1 98 ? 4.941 -14.823 2.549 1.00 96.06 98 LYS A N 1
ATOM 788 C CA . LYS A 1 98 ? 5.834 -14.157 3.504 1.00 96.06 98 LYS A CA 1
ATOM 789 C C . LYS A 1 98 ? 7.231 -14.044 2.903 1.00 96.06 98 LYS A C 1
ATOM 791 O O . LYS A 1 98 ? 7.773 -15.027 2.406 1.00 96.06 98 LYS A O 1
ATOM 796 N N . GLY A 1 99 ? 7.817 -12.851 2.989 1.00 94.75 99 GLY A N 1
ATOM 797 C CA . GLY A 1 99 ? 9.208 -12.657 2.597 1.00 94.75 99 GLY A CA 1
ATOM 798 C C . GLY A 1 99 ? 10.163 -13.432 3.507 1.00 94.75 99 GLY A C 1
ATOM 799 O O . GLY A 1 99 ? 9.889 -13.606 4.697 1.00 94.75 99 GLY A O 1
ATOM 800 N N . TYR A 1 100 ? 11.281 -13.876 2.946 1.00 94.50 100 TYR A N 1
ATOM 801 C CA . TYR A 1 100 ? 12.315 -14.633 3.648 1.00 94.50 100 TYR A CA 1
ATOM 802 C C . TYR A 1 100 ? 13.698 -14.299 3.090 1.00 94.50 100 TYR A C 1
ATOM 804 O O . TYR A 1 100 ? 13.825 -13.749 1.996 1.00 94.50 100 TYR A O 1
ATOM 812 N N . PHE A 1 101 ? 14.728 -14.637 3.858 1.00 93.75 101 PHE A N 1
ATOM 813 C CA . PHE A 1 101 ? 16.113 -14.612 3.410 1.00 93.75 101 PHE A CA 1
ATOM 814 C C . PHE A 1 101 ? 16.805 -15.864 3.934 1.00 93.75 101 PHE A C 1
ATOM 816 O O . PHE A 1 101 ? 16.878 -16.063 5.150 1.00 93.75 101 PHE A O 1
ATOM 823 N N . ASP A 1 102 ? 17.269 -16.700 3.019 1.00 93.88 102 ASP A N 1
ATOM 824 C CA . ASP A 1 102 ? 18.059 -17.882 3.310 1.00 93.88 102 ASP A CA 1
ATOM 825 C C . ASP A 1 102 ? 19.548 -17.516 3.287 1.00 93.88 102 ASP A C 1
ATOM 827 O O . ASP A 1 102 ? 20.059 -16.914 2.345 1.00 93.88 102 ASP A O 1
ATOM 831 N N . ARG A 1 103 ? 20.250 -17.851 4.370 1.00 93.81 103 ARG A N 1
ATOM 832 C CA . ARG A 1 103 ? 21.670 -17.529 4.537 1.00 93.81 103 ARG A CA 1
ATOM 833 C C . ARG A 1 103 ? 22.591 -18.545 3.876 1.00 93.81 103 ARG A C 1
ATOM 835 O O . ARG A 1 103 ? 23.742 -18.198 3.633 1.00 93.81 103 ARG A O 1
ATOM 842 N N . GLU A 1 104 ? 22.121 -19.764 3.624 1.00 95.50 104 GLU A N 1
ATOM 843 C CA . GLU A 1 104 ? 22.936 -20.810 3.001 1.00 95.50 104 GLU A CA 1
ATOM 844 C C . GLU A 1 104 ? 23.003 -20.604 1.489 1.00 95.50 104 GLU A C 1
ATOM 846 O O . GLU A 1 104 ? 24.091 -20.544 0.921 1.00 95.50 104 GLU A O 1
ATOM 851 N N . SER A 1 105 ? 21.846 -20.415 0.852 1.00 95.06 105 SER A N 1
ATOM 852 C CA . SER A 1 105 ? 21.754 -20.128 -0.585 1.00 95.06 105 SER A CA 1
ATOM 853 C C . SER A 1 105 ? 22.000 -18.656 -0.941 1.00 95.06 105 SER A C 1
ATOM 855 O O . SER A 1 105 ? 22.251 -18.343 -2.103 1.00 95.06 105 SER A O 1
ATOM 857 N N . LEU A 1 106 ? 21.950 -17.749 0.047 1.00 92.88 106 LEU A N 1
ATOM 858 C CA . LEU A 1 106 ? 21.930 -16.289 -0.139 1.00 92.88 106 LEU A CA 1
ATOM 859 C C . LEU A 1 106 ? 20.739 -15.793 -0.980 1.00 92.88 106 LEU A C 1
ATOM 861 O O . LEU A 1 106 ? 20.766 -14.680 -1.512 1.00 92.88 106 LEU A O 1
ATOM 865 N N . GLU A 1 107 ? 19.678 -16.593 -1.075 1.00 92.56 107 GLU A N 1
ATOM 866 C CA . GLU A 1 107 ? 18.452 -16.244 -1.782 1.00 92.56 107 GLU A CA 1
ATOM 867 C C . GLU A 1 107 ? 17.420 -15.608 -0.849 1.00 92.56 107 GLU A C 1
ATOM 869 O O . GLU A 1 107 ? 17.408 -15.798 0.369 1.00 92.56 107 GLU A O 1
ATOM 874 N N . GLY A 1 108 ? 16.504 -14.833 -1.422 1.00 92.50 108 GLY A N 1
ATOM 875 C CA . GLY A 1 108 ? 15.426 -14.229 -0.656 1.00 92.50 108 GLY A CA 1
ATOM 876 C C . GLY A 1 108 ? 14.190 -13.952 -1.490 1.00 92.50 108 GLY A C 1
ATOM 877 O O . GLY A 1 108 ? 14.253 -13.765 -2.703 1.00 92.50 108 GLY A O 1
ATOM 878 N N . GLY A 1 109 ? 13.057 -13.898 -0.800 1.00 94.94 109 GLY A N 1
ATOM 879 C CA . GLY A 1 109 ? 11.758 -13.548 -1.358 1.00 94.94 109 GLY A CA 1
ATOM 880 C C . GLY A 1 109 ? 11.199 -12.292 -0.701 1.00 94.94 109 GLY A C 1
ATOM 881 O O . GLY A 1 109 ? 11.356 -12.078 0.504 1.00 94.94 109 GLY A O 1
ATOM 882 N N . LEU A 1 110 ? 10.515 -11.458 -1.484 1.00 96.69 110 LEU A N 1
ATOM 883 C CA . LEU A 1 110 ? 9.750 -10.330 -0.952 1.00 96.69 110 LEU A CA 1
ATOM 884 C C . LEU A 1 110 ? 8.416 -10.805 -0.373 1.00 96.69 110 LEU A C 1
ATOM 886 O O . LEU A 1 110 ? 7.912 -11.868 -0.727 1.00 96.69 110 LEU A O 1
ATOM 890 N N . THR A 1 111 ? 7.831 -9.997 0.515 1.00 97.81 111 THR A N 1
ATOM 891 C CA . THR A 1 111 ? 6.454 -10.253 0.955 1.00 97.81 111 THR A CA 1
ATOM 892 C C . THR A 1 111 ? 5.515 -9.926 -0.198 1.00 97.81 111 THR A C 1
ATOM 894 O O . THR A 1 111 ? 5.626 -8.842 -0.769 1.00 97.81 111 THR A O 1
ATOM 897 N N . ARG A 1 112 ? 4.607 -10.840 -0.532 1.00 97.81 112 ARG A N 1
ATOM 898 C CA . ARG A 1 112 ? 3.592 -10.656 -1.570 1.00 97.81 112 ARG A CA 1
ATOM 899 C C . ARG A 1 112 ? 2.232 -10.434 -0.937 1.00 97.81 112 ARG A C 1
ATOM 901 O O . ARG A 1 112 ? 1.900 -11.086 0.057 1.00 97.81 112 ARG A O 1
ATOM 908 N N . ILE A 1 113 ? 1.487 -9.488 -1.491 1.00 98.00 113 ILE A N 1
ATOM 909 C CA . ILE A 1 113 ? 0.140 -9.153 -1.046 1.00 98.00 113 ILE A CA 1
ATOM 910 C C . ILE A 1 113 ? -0.829 -9.062 -2.213 1.00 98.00 113 ILE A C 1
ATOM 912 O O . ILE A 1 113 ? -0.444 -8.708 -3.331 1.00 98.00 113 ILE A O 1
ATOM 916 N N . ILE A 1 114 ? -2.100 -9.290 -1.903 1.00 97.06 114 ILE A N 1
ATOM 917 C CA . ILE A 1 114 ? -3.222 -8.963 -2.778 1.00 97.06 114 ILE A CA 1
ATOM 918 C C . ILE A 1 114 ? -4.256 -8.136 -2.017 1.00 97.06 114 ILE A C 1
ATOM 920 O O . ILE A 1 114 ? -4.306 -8.160 -0.786 1.00 97.06 114 ILE A O 1
ATOM 924 N N . ALA A 1 115 ? -5.080 -7.397 -2.757 1.00 96.81 115 ALA A N 1
ATOM 925 C CA . ALA A 1 115 ? -6.254 -6.748 -2.190 1.00 96.81 115 ALA A CA 1
ATOM 926 C C . ALA A 1 115 ? -7.288 -7.812 -1.785 1.00 96.81 115 ALA A C 1
ATOM 928 O O . ALA A 1 115 ? -7.461 -8.815 -2.483 1.00 96.81 115 ALA A O 1
ATOM 929 N N . THR A 1 116 ? -7.976 -7.605 -0.672 1.00 96.62 116 THR A N 1
ATOM 930 C CA . THR A 1 116 ? -9.132 -8.419 -0.258 1.00 96.62 116 THR A CA 1
ATOM 931 C C . THR A 1 116 ? -10.406 -7.931 -0.945 1.00 96.62 116 THR A C 1
ATOM 933 O O . THR A 1 116 ? -10.366 -6.952 -1.690 1.00 96.62 116 THR A O 1
ATOM 936 N N . ASP A 1 117 ? -11.531 -8.607 -0.716 1.00 95.12 117 ASP A N 1
ATOM 937 C CA . ASP A 1 117 ? -12.779 -8.372 -1.451 1.00 95.12 117 ASP A CA 1
ATOM 938 C C . ASP A 1 117 ? -13.266 -6.914 -1.374 1.00 95.12 117 ASP A C 1
ATOM 940 O O . ASP A 1 117 ? -13.476 -6.309 -2.422 1.00 95.12 117 ASP A O 1
ATOM 944 N N . GLU A 1 118 ? -13.313 -6.293 -0.184 1.00 96.00 118 GLU A N 1
ATOM 945 C CA . GLU A 1 118 ? -13.745 -4.886 -0.053 1.00 96.00 118 GLU A CA 1
ATOM 946 C C . GLU A 1 118 ? -12.860 -3.936 -0.877 1.00 96.00 118 GLU A C 1
ATOM 948 O O . GLU A 1 118 ? -13.361 -3.071 -1.600 1.00 96.00 118 GLU A O 1
ATOM 953 N N . LEU A 1 119 ? -11.532 -4.072 -0.786 1.00 96.31 119 LEU A N 1
ATOM 954 C CA . LEU A 1 119 ? -10.632 -3.194 -1.532 1.00 96.31 119 LEU A CA 1
ATOM 955 C C . LEU A 1 119 ? -10.668 -3.512 -3.034 1.00 96.31 119 LEU A C 1
ATOM 957 O O . LEU A 1 119 ? -10.621 -2.593 -3.849 1.00 96.31 119 LEU A O 1
ATOM 961 N N . LYS A 1 120 ? -10.772 -4.789 -3.418 1.00 94.50 120 LYS A N 1
ATOM 962 C CA . LYS A 1 120 ? -10.898 -5.220 -4.819 1.00 94.50 120 LYS A CA 1
ATOM 963 C C . LYS A 1 120 ? -12.126 -4.607 -5.482 1.00 94.50 120 LYS A C 1
ATOM 965 O O . LYS A 1 120 ? -12.000 -4.097 -6.594 1.00 94.50 120 LYS A O 1
ATOM 970 N N . GLU A 1 121 ? -13.280 -4.645 -4.822 1.00 94.50 121 GLU A N 1
ATOM 971 C CA . GLU A 1 121 ? -14.521 -4.043 -5.320 1.00 94.50 121 GLU A CA 1
ATOM 972 C C . GLU A 1 121 ? -14.337 -2.543 -5.551 1.00 94.50 121 GLU A C 1
ATOM 974 O O . GLU A 1 121 ? -14.491 -2.074 -6.679 1.00 94.50 121 GLU A O 1
ATOM 979 N N . ARG A 1 122 ? -13.848 -1.817 -4.540 1.00 95.12 122 ARG A N 1
ATOM 980 C CA . ARG A 1 122 ? -13.572 -0.374 -4.647 1.00 95.12 122 ARG A CA 1
ATOM 981 C C . ARG A 1 122 ? -12.608 -0.042 -5.783 1.00 95.12 122 ARG A C 1
ATOM 983 O O . ARG A 1 122 ? -12.840 0.897 -6.537 1.00 95.12 122 ARG A O 1
ATOM 990 N N . LEU A 1 123 ? -11.527 -0.811 -5.936 1.00 93.81 123 LEU A N 1
ATOM 991 C CA . LEU A 1 123 ? -10.555 -0.623 -7.019 1.00 93.81 123 LEU A CA 1
ATOM 992 C C . LEU A 1 123 ? -11.151 -0.908 -8.406 1.00 93.81 123 LEU A C 1
ATOM 994 O O . LEU A 1 123 ? -10.678 -0.358 -9.404 1.00 93.81 123 LEU A O 1
ATOM 998 N N . ASN A 1 124 ? -12.161 -1.775 -8.491 1.00 90.12 124 ASN A N 1
ATOM 999 C CA . ASN A 1 124 ? -12.860 -2.082 -9.735 1.00 90.12 124 ASN A CA 1
ATOM 1000 C C . ASN A 1 124 ? -13.913 -1.038 -10.104 1.00 90.12 124 ASN A C 1
ATOM 1002 O O . ASN A 1 124 ? -14.113 -0.809 -11.296 1.00 90.12 124 ASN A O 1
ATOM 1006 N N . GLU A 1 125 ? -14.518 -0.389 -9.113 1.00 92.50 125 GLU A N 1
ATOM 1007 C CA . GLU A 1 125 ? -15.454 0.728 -9.288 1.00 92.50 125 GLU A CA 1
ATOM 1008 C C . GLU A 1 125 ? -14.763 2.034 -9.705 1.00 92.50 125 GLU A C 1
ATOM 1010 O O . GLU A 1 125 ? -15.411 2.944 -10.229 1.00 92.50 125 GLU A O 1
ATOM 1015 N N . LEU A 1 126 ? -13.441 2.139 -9.521 1.00 92.44 126 LEU A N 1
ATOM 1016 C CA . LEU A 1 126 ? -12.673 3.268 -10.036 1.00 92.44 126 LEU A CA 1
ATOM 1017 C C . LEU A 1 126 ? -12.805 3.353 -11.559 1.00 92.44 126 LEU A C 1
ATOM 1019 O O . LEU A 1 126 ? -12.439 2.436 -12.296 1.00 92.44 126 LEU A O 1
ATOM 1023 N N . SER A 1 127 ? -13.282 4.503 -12.029 1.00 85.38 127 SER A N 1
ATOM 1024 C CA . SER A 1 127 ? -13.324 4.815 -13.449 1.00 85.38 127 SER A CA 1
ATOM 1025 C C . SER A 1 127 ? -11.908 4.983 -14.013 1.00 85.38 127 SER A C 1
ATOM 1027 O O . SER A 1 127 ? -11.007 5.528 -13.370 1.00 85.38 127 SER A O 1
ATOM 1029 N N . GLY A 1 128 ? -11.719 4.500 -15.240 1.00 85.69 128 GLY A N 1
ATOM 1030 C CA . GLY A 1 128 ? -10.447 4.569 -15.950 1.00 85.69 128 GLY A CA 1
ATOM 1031 C C . GLY A 1 128 ? -9.521 3.375 -15.708 1.00 85.69 128 GLY A C 1
ATOM 1032 O O . GLY A 1 128 ? -9.877 2.361 -15.110 1.00 85.69 128 GLY A O 1
ATOM 1033 N N . HIS A 1 129 ? -8.311 3.494 -16.248 1.00 88.56 129 HIS A N 1
ATOM 1034 C CA . HIS A 1 129 ? -7.270 2.477 -16.164 1.00 88.56 129 HIS A CA 1
ATOM 1035 C C . HIS A 1 129 ? -6.011 3.105 -15.552 1.00 88.56 129 HIS A C 1
ATOM 1037 O O . HIS A 1 129 ? -5.639 4.201 -15.979 1.00 88.56 129 HIS A O 1
ATOM 1043 N N . PRO A 1 130 ? -5.307 2.438 -14.618 1.00 90.44 130 PRO A N 1
ATOM 1044 C CA . PRO A 1 130 ? -4.136 3.009 -13.951 1.00 90.44 130 PRO A CA 1
ATOM 1045 C C . PRO A 1 130 ? -3.033 3.427 -14.933 1.00 90.44 130 PRO A C 1
ATOM 1047 O O . PRO A 1 130 ? -2.341 4.403 -14.689 1.00 90.44 130 PRO A O 1
ATOM 1050 N N . ALA A 1 131 ? -2.899 2.750 -16.078 1.00 86.12 131 ALA A N 1
ATOM 1051 C CA . ALA A 1 131 ? -1.935 3.134 -17.119 1.00 86.12 131 ALA A CA 1
ATOM 1052 C C . ALA A 1 131 ? -2.246 4.471 -17.826 1.00 86.12 131 ALA A C 1
ATOM 1054 O O . ALA A 1 131 ? -1.357 5.033 -18.454 1.00 86.12 131 ALA A O 1
ATOM 1055 N N . LEU A 1 132 ? -3.492 4.951 -17.761 1.00 87.31 132 LEU A N 1
ATOM 1056 C CA . LEU A 1 132 ? -3.919 6.226 -18.353 1.00 87.31 132 LEU A CA 1
ATOM 1057 C C . LEU A 1 132 ? -4.111 7.307 -17.286 1.00 87.31 132 LEU A C 1
ATOM 1059 O O . LEU A 1 132 ? -3.838 8.472 -17.536 1.00 87.31 132 LEU A O 1
ATOM 1063 N N . ALA A 1 133 ? -4.597 6.918 -16.106 1.00 86.50 133 ALA A N 1
ATOM 1064 C CA . ALA A 1 133 ? -4.887 7.838 -15.012 1.00 86.50 133 ALA A CA 1
ATOM 1065 C C . ALA A 1 133 ? -3.638 8.246 -14.215 1.00 86.50 133 ALA A C 1
ATOM 1067 O O . ALA A 1 133 ? -3.651 9.278 -13.549 1.00 86.50 133 ALA A O 1
ATOM 1068 N N . LEU A 1 134 ? -2.577 7.431 -14.235 1.00 85.19 134 LEU A N 1
ATOM 1069 C CA . LEU A 1 134 ? -1.328 7.731 -13.540 1.00 85.19 134 LEU A CA 1
ATOM 1070 C C . LEU A 1 134 ? -0.332 8.333 -14.523 1.00 85.19 134 LEU A C 1
ATOM 1072 O O . LEU A 1 134 ? 0.307 7.618 -15.293 1.00 85.19 134 LEU A O 1
ATOM 1076 N N . GLU A 1 135 ? -0.188 9.652 -14.467 1.00 83.38 135 GLU A N 1
ATOM 1077 C CA . GLU A 1 135 ? 0.834 10.341 -15.242 1.00 83.38 135 GLU A CA 1
ATOM 1078 C C . GLU A 1 135 ? 2.227 10.034 -14.670 1.00 83.38 135 GLU A C 1
ATOM 1080 O O . GLU A 1 135 ? 2.445 10.146 -13.455 1.00 83.38 135 GLU A O 1
ATOM 1085 N N . PRO A 1 136 ? 3.188 9.618 -15.513 1.00 80.38 136 PRO A N 1
ATOM 1086 C CA . PRO A 1 136 ? 4.569 9.513 -15.087 1.00 80.38 136 PRO A CA 1
ATOM 1087 C C . PRO A 1 136 ? 5.125 10.912 -14.809 1.00 80.38 136 PRO A C 1
ATOM 1089 O O . PRO A 1 136 ? 4.796 11.881 -15.487 1.00 80.38 136 PRO A O 1
ATOM 1092 N N . ASP A 1 137 ? 6.023 11.008 -13.833 1.00 82.62 137 ASP A N 1
ATOM 1093 C CA . ASP A 1 137 ? 6.738 12.251 -13.569 1.00 82.62 137 ASP A CA 1
ATOM 1094 C C . ASP A 1 137 ? 7.742 12.525 -14.701 1.00 82.62 137 ASP A C 1
ATOM 1096 O O . ASP A 1 137 ? 8.838 11.963 -14.725 1.00 82.62 137 ASP A O 1
ATOM 1100 N N . LEU A 1 138 ? 7.351 13.386 -15.643 1.00 82.75 138 LEU A N 1
ATOM 1101 C CA . LEU A 1 138 ? 8.165 13.770 -16.802 1.00 82.75 138 LEU A CA 1
ATOM 1102 C C . LEU A 1 138 ? 9.377 14.639 -16.432 1.00 82.75 138 LEU A C 1
ATOM 1104 O O . LEU A 1 138 ? 10.245 14.858 -17.274 1.00 82.75 138 LEU A O 1
ATOM 1108 N N . SER A 1 139 ? 9.452 15.136 -15.192 1.00 83.00 139 SER A N 1
ATOM 1109 C CA . SER A 1 139 ? 10.628 15.852 -14.689 1.00 83.00 139 SER A CA 1
ATOM 1110 C C . SER A 1 139 ? 11.729 14.908 -14.202 1.00 83.00 139 SER A C 1
ATOM 1112 O O . SER A 1 139 ? 12.878 15.329 -14.041 1.00 83.00 139 SER A O 1
ATOM 1114 N N . ARG A 1 140 ? 11.404 13.623 -13.989 1.00 78.44 140 ARG A N 1
ATOM 1115 C CA . ARG A 1 140 ? 12.406 12.612 -13.656 1.00 78.44 140 ARG A CA 1
ATOM 1116 C C . ARG A 1 140 ? 13.337 12.382 -14.825 1.00 78.44 140 ARG A C 1
ATOM 1118 O O . ARG A 1 140 ? 12.978 12.472 -15.997 1.00 78.44 140 ARG A O 1
ATOM 1125 N N . GLU A 1 141 ? 14.560 12.027 -14.469 1.00 78.69 141 GLU A N 1
ATOM 1126 C CA . GLU A 1 141 ? 15.562 11.703 -15.457 1.00 78.69 141 GLU A CA 1
ATOM 1127 C C . GLU A 1 141 ? 15.083 10.575 -16.378 1.00 78.69 141 GLU A C 1
ATOM 1129 O O . GLU A 1 141 ? 14.732 9.478 -15.938 1.00 78.69 141 GLU A O 1
ATOM 1134 N N . THR A 1 142 ? 15.085 10.861 -17.677 1.00 74.25 142 THR A N 1
ATOM 1135 C CA . THR A 1 142 ? 14.666 9.915 -18.705 1.00 74.25 142 THR A CA 1
ATOM 1136 C C . THR A 1 142 ? 15.841 9.026 -19.095 1.00 74.25 142 THR A C 1
ATOM 1138 O O . THR A 1 142 ? 16.882 9.509 -19.542 1.00 74.25 142 THR A O 1
ATOM 1141 N N . ILE A 1 143 ? 15.672 7.710 -18.963 1.00 75.81 143 ILE A N 1
ATOM 1142 C CA . ILE A 1 143 ? 16.644 6.746 -19.482 1.00 75.81 143 ILE A CA 1
ATOM 1143 C C . ILE A 1 143 ? 16.378 6.568 -20.977 1.00 75.81 143 ILE A C 1
ATOM 1145 O O . ILE A 1 143 ? 15.368 5.989 -21.371 1.00 75.81 143 ILE A O 1
ATOM 1149 N N . LEU A 1 144 ? 17.301 7.043 -21.813 1.00 77.50 144 LEU A N 1
ATOM 1150 C CA . LEU A 1 144 ? 17.290 6.747 -23.242 1.00 77.50 144 LEU A CA 1
ATOM 1151 C C . LEU A 1 144 ? 17.824 5.327 -23.454 1.00 77.50 144 LEU A C 1
ATOM 1153 O O . LEU A 1 144 ? 19.024 5.071 -23.313 1.00 77.50 144 LEU A O 1
ATOM 1157 N N . LEU A 1 145 ? 16.924 4.396 -23.768 1.00 80.81 145 LEU A N 1
ATOM 1158 C CA . LEU A 1 145 ? 17.305 3.074 -24.255 1.00 80.81 145 LEU A CA 1
ATOM 1159 C C . LEU A 1 145 ? 18.053 3.266 -25.578 1.00 80.81 145 LEU A C 1
ATOM 1161 O O . LEU A 1 145 ? 17.518 3.843 -26.519 1.00 80.81 145 LEU A O 1
ATOM 1165 N N . ARG A 1 146 ? 19.316 2.831 -25.633 1.00 77.06 146 ARG A N 1
ATOM 1166 C CA . ARG A 1 146 ? 20.069 2.824 -26.890 1.00 77.06 146 ARG A CA 1
ATOM 1167 C C . ARG A 1 146 ? 19.451 1.781 -27.817 1.00 77.06 146 ARG A C 1
ATOM 1169 O O . ARG A 1 146 ? 19.333 0.624 -27.411 1.00 77.06 146 ARG A O 1
ATOM 1176 N N . ASP A 1 147 ? 19.124 2.187 -29.040 1.00 72.00 147 ASP A N 1
ATOM 1177 C CA . ASP A 1 147 ? 18.927 1.241 -30.137 1.00 72.00 147 ASP A CA 1
ATOM 1178 C C . ASP A 1 147 ? 20.225 0.448 -30.337 1.00 72.00 147 ASP A C 1
ATOM 1180 O O . ASP A 1 147 ? 21.327 1.006 -30.256 1.00 72.00 147 ASP A O 1
ATOM 1184 N N . ARG A 1 148 ? 20.088 -0.869 -30.506 1.00 58.94 148 ARG A N 1
ATOM 1185 C CA . ARG A 1 148 ? 21.200 -1.767 -30.832 1.00 58.94 148 ARG A CA 1
ATOM 1186 C C . ARG A 1 148 ? 21.464 -1.778 -32.326 1.00 58.94 148 ARG A C 1
ATOM 1188 O O . ARG A 1 148 ? 20.473 -1.823 -33.083 1.00 58.94 148 ARG A O 1
#

Secondary structure (DSSP, 8-state):
-HHHHHHHHHHHHHHHTT-SSPPPHHHHHHHHHHHHHHHHHHHHHHTSSSPPPEEE---GGGGTTS-TTTS-SS--HHHHHHHHHHHHHTTSEEEEE--EE-TTT--EE-EEEEE-HHHHHHHHHSSS-HHHHS---TTSPP--PPP-

Foldseek 3Di:
DLVVVLVVLLVQLVVVVPDPDDDDPLLVQLLSVLSSVVLLQQLQQLPDVVRDWDFDAQDQCVQPVDDPLPHDVSNGNVSNVSSVVSCVVVLQKDWPDDWDADPVVRDIDTTIMHGDDVSSVVSVPDPDGSVVPPDDDPPRDDDDDDDD